Protein AF-A0A537TCB6-F1 (afdb_monomer_lite)

Radius of gyration: 14.52 Å; chains: 1; bounding box: 31×38×35 Å

Secondary structure (DSSP, 8-state):
---HHHHHHHHHHHHHHS-TT-TTHHHHHHHHHHHHHHTT-HHHHHHHHHHHHHHSTT-HHHHHHHHHHHHHTT-HHHHHHHHHHHHHH-HHHHHHHHTS----TT-TT--PPPHHHHHHHHHTT-

Structure (mmCIF, N/CA/C/O backbone):
data_AF-A0A537TCB6-F1
#
_entry.id   AF-A0A537TCB6-F1
#
loop_
_atom_site.group_PDB
_atom_site.id
_atom_site.type_symbol
_atom_site.label_atom_id
_atom_site.label_alt_id
_atom_site.label_comp_id
_atom_site.label_asym_id
_atom_site.label_entity_id
_atom_site.label_seq_id
_atom_site.pdbx_PDB_ins_code
_atom_site.Cartn_x
_atom_site.Cartn_y
_atom_site.Cartn_z
_atom_site.occupancy
_atom_site.B_iso_or_equiv
_atom_site.auth_seq_id
_atom_site.auth_comp_id
_atom_site.auth_asym_id
_atom_site.auth_atom_id
_atom_site.pdbx_PDB_model_num
ATOM 1 N N . MET A 1 1 ? 3.572 20.824 -5.439 1.00 43.34 1 MET A N 1
ATOM 2 C CA . MET A 1 1 ? 3.542 19.533 -6.151 1.00 43.34 1 MET A CA 1
ATOM 3 C C . MET A 1 1 ? 2.216 18.868 -5.814 1.00 43.34 1 MET A C 1
ATOM 5 O O . MET A 1 1 ? 1.938 18.730 -4.633 1.00 43.34 1 MET A O 1
ATOM 9 N N . GLY A 1 2 ? 1.376 18.603 -6.817 1.00 62.44 2 GLY A N 1
ATOM 10 C CA . GLY A 1 2 ? -0.017 18.142 -6.680 1.00 62.44 2 GLY A CA 1
ATOM 11 C C . GLY A 1 2 ? -0.556 17.613 -8.014 1.00 62.44 2 GLY A C 1
ATOM 12 O O . GLY A 1 2 ? -1.674 17.919 -8.399 1.00 62.44 2 GLY A O 1
ATOM 13 N N . GLN A 1 3 ? 0.296 16.912 -8.769 1.00 76.62 3 GLN A N 1
ATOM 14 C CA . GLN A 1 3 ? -0.017 16.363 -10.092 1.00 76.62 3 GLN A CA 1
ATOM 15 C C . GLN A 1 3 ? 0.065 14.830 -10.029 1.00 76.62 3 GLN A C 1
ATOM 17 O O . GLN A 1 3 ? 1.033 14.256 -10.531 1.00 76.62 3 GLN A O 1
ATOM 22 N N . PRO A 1 4 ? -0.894 14.160 -9.365 1.00 79.06 4 PRO A N 1
ATOM 23 C CA . PRO A 1 4 ? -0.849 12.710 -9.178 1.00 79.06 4 PRO A CA 1
ATOM 24 C C . PRO A 1 4 ? -0.845 11.950 -10.513 1.00 79.06 4 PRO A C 1
ATOM 26 O O . PRO A 1 4 ? -0.178 10.929 -10.616 1.00 79.06 4 PRO A O 1
ATOM 29 N N . GLN A 1 5 ? -1.466 12.504 -11.562 1.00 84.12 5 GLN A N 1
ATOM 30 C CA . GLN A 1 5 ? -1.436 11.942 -12.917 1.00 84.12 5 GLN A CA 1
ATOM 31 C C . GLN A 1 5 ? -0.008 11.863 -13.486 1.00 84.12 5 GLN A C 1
ATOM 33 O O . GLN A 1 5 ? 0.454 10.791 -13.864 1.00 84.12 5 GLN A O 1
ATOM 38 N N . ASN A 1 6 ? 0.726 12.981 -13.475 1.00 85.62 6 ASN A N 1
ATOM 39 C CA . ASN A 1 6 ? 2.105 13.028 -13.972 1.00 85.62 6 ASN A CA 1
ATOM 40 C C . ASN A 1 6 ? 3.038 12.160 -13.114 1.00 85.62 6 ASN A C 1
ATOM 42 O O . ASN A 1 6 ? 3.959 11.530 -13.631 1.00 85.62 6 ASN A O 1
ATOM 46 N N . GLY A 1 7 ? 2.791 12.110 -11.799 1.00 88.00 7 GLY A N 1
ATOM 47 C CA . GLY A 1 7 ? 3.508 11.215 -10.894 1.00 88.00 7 GLY A CA 1
ATOM 48 C C . GLY A 1 7 ? 3.290 9.746 -11.257 1.00 88.00 7 GLY A C 1
ATOM 49 O O . GLY A 1 7 ? 4.259 8.999 -11.387 1.00 88.00 7 GLY A O 1
ATOM 50 N N . LEU A 1 8 ? 2.037 9.347 -11.487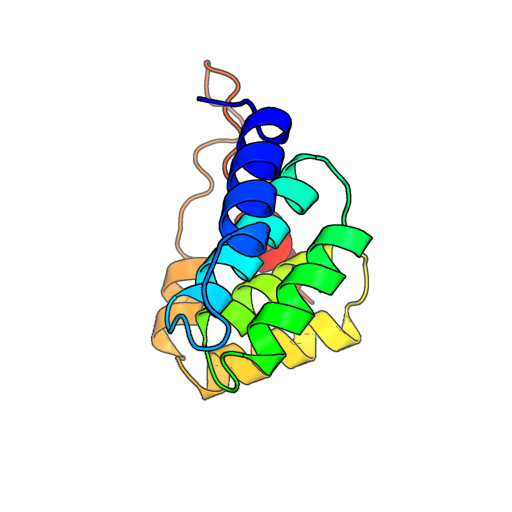 1.00 92.00 8 LEU A N 1
ATOM 51 C CA . LEU A 1 8 ? 1.687 7.989 -11.892 1.00 92.00 8 LEU A CA 1
ATOM 52 C C . LEU A 1 8 ? 2.376 7.601 -13.204 1.00 92.00 8 LEU A C 1
ATOM 54 O O . LEU A 1 8 ? 2.978 6.534 -13.275 1.00 92.00 8 LEU A O 1
ATOM 58 N N . GLU A 1 9 ? 2.369 8.467 -14.218 1.00 92.69 9 GLU A N 1
ATOM 59 C CA . GLU A 1 9 ? 3.044 8.199 -15.497 1.00 92.69 9 GLU A CA 1
ATOM 60 C C . GLU A 1 9 ? 4.541 7.908 -15.320 1.00 92.69 9 GLU A C 1
ATOM 62 O O . GLU A 1 9 ? 5.062 6.935 -15.874 1.00 92.69 9 GLU A O 1
ATOM 67 N N . GLN A 1 10 ? 5.231 8.701 -14.498 1.00 91.06 10 GLN A N 1
ATOM 68 C CA . GLN A 1 10 ? 6.652 8.499 -14.204 1.00 91.06 10 GLN A CA 1
ATOM 69 C C . GLN A 1 10 ? 6.905 7.205 -13.423 1.00 91.06 10 GLN A C 1
ATOM 71 O O . GLN A 1 10 ? 7.856 6.475 -13.723 1.00 91.06 10 GLN A O 1
ATOM 76 N N . ILE A 1 11 ? 6.047 6.888 -12.450 1.00 92.81 11 ILE A N 1
ATOM 77 C CA . ILE A 1 11 ? 6.128 5.642 -11.677 1.00 92.81 11 ILE A CA 1
ATOM 78 C C . ILE A 1 11 ? 5.940 4.435 -12.601 1.00 92.81 11 ILE A C 1
ATOM 80 O O . ILE A 1 11 ? 6.752 3.511 -12.579 1.00 92.81 11 ILE A O 1
ATOM 84 N N . LEU A 1 12 ? 4.922 4.453 -13.462 1.00 94.44 12 LEU A N 1
ATOM 85 C CA . LEU A 1 12 ? 4.652 3.366 -14.404 1.00 94.44 12 LEU A CA 1
ATOM 86 C C . LEU A 1 12 ? 5.785 3.192 -15.417 1.00 94.44 12 LEU A C 1
ATOM 88 O O . LEU A 1 12 ? 6.148 2.060 -15.745 1.00 94.44 12 LEU A O 1
ATOM 92 N N . GLN A 1 13 ? 6.380 4.289 -15.887 1.00 94.19 13 GLN A N 1
ATOM 93 C CA . GLN A 1 13 ? 7.551 4.216 -16.755 1.00 94.19 13 GLN A CA 1
ATOM 94 C C . GLN A 1 13 ? 8.753 3.610 -16.024 1.00 94.19 13 GLN A C 1
ATOM 96 O O . GLN A 1 13 ? 9.458 2.786 -16.603 1.00 94.19 13 GLN A O 1
ATOM 101 N N . THR A 1 14 ? 8.956 3.963 -14.753 1.00 92.12 14 THR A N 1
ATOM 102 C CA . THR A 1 14 ? 10.021 3.395 -13.914 1.00 92.12 14 THR A CA 1
ATOM 103 C C . THR A 1 14 ? 9.833 1.891 -13.740 1.00 92.12 14 THR A C 1
ATOM 105 O O . THR A 1 14 ? 10.759 1.128 -13.998 1.00 92.12 14 THR A O 1
ATOM 108 N N . ILE A 1 15 ? 8.616 1.448 -13.415 1.00 92.62 15 ILE A N 1
ATOM 109 C CA . ILE A 1 15 ? 8.267 0.022 -13.310 1.00 92.62 15 ILE A CA 1
ATOM 110 C C . ILE A 1 15 ? 8.537 -0.709 -14.632 1.00 92.62 15 ILE A C 1
ATOM 112 O O . ILE A 1 15 ? 9.052 -1.824 -14.624 1.00 92.62 15 ILE A O 1
ATOM 116 N N . ARG A 1 16 ? 8.221 -0.087 -15.776 1.00 92.25 16 ARG A N 1
ATOM 117 C CA . ARG A 1 16 ? 8.409 -0.689 -17.105 1.00 92.25 16 ARG A CA 1
ATOM 118 C C . ARG A 1 16 ? 9.878 -0.940 -17.448 1.00 92.25 16 ARG A C 1
ATOM 120 O O . ARG A 1 16 ? 10.169 -1.928 -18.115 1.00 92.25 16 ARG A O 1
ATOM 127 N N . VAL A 1 17 ? 10.776 -0.035 -17.059 1.00 92.94 17 VAL A N 1
ATOM 128 C CA . VAL A 1 17 ? 12.213 -0.135 -17.383 1.00 92.94 17 VAL A CA 1
ATOM 129 C C . VAL A 1 17 ? 13.037 -0.794 -16.278 1.00 92.94 17 VAL A C 1
ATOM 131 O O . VAL A 1 17 ? 14.219 -1.069 -16.480 1.00 92.94 17 VAL A O 1
ATOM 134 N N . ALA A 1 18 ? 12.437 -1.037 -15.113 1.00 87.00 18 ALA A N 1
ATOM 135 C CA . ALA A 1 18 ? 13.111 -1.670 -13.995 1.00 87.00 18 ALA A CA 1
ATOM 136 C C . ALA A 1 18 ? 13.478 -3.128 -14.311 1.00 87.00 18 ALA A C 1
ATOM 138 O O . ALA A 1 18 ? 12.801 -3.848 -15.048 1.00 87.00 18 ALA A O 1
ATOM 139 N N . THR A 1 19 ? 14.599 -3.567 -13.741 1.00 83.06 19 THR A N 1
ATOM 140 C CA . THR A 1 19 ? 15.114 -4.924 -13.963 1.00 83.06 19 THR A CA 1
ATOM 141 C C . THR A 1 19 ? 14.271 -5.932 -13.176 1.00 83.06 19 THR A C 1
ATOM 143 O O . THR A 1 19 ? 13.783 -5.619 -12.093 1.00 83.06 19 THR A O 1
ATOM 146 N N . ALA A 1 20 ? 14.142 -7.168 -13.673 1.00 71.81 20 ALA A N 1
ATOM 147 C CA . ALA A 1 20 ? 13.286 -8.211 -13.086 1.00 71.81 20 ALA A CA 1
ATOM 148 C C . ALA A 1 20 ? 13.542 -8.517 -11.590 1.00 71.81 20 ALA A C 1
ATOM 150 O O . ALA A 1 20 ? 12.651 -9.027 -10.920 1.00 71.81 20 ALA A O 1
ATOM 151 N N . ASN A 1 21 ? 14.725 -8.176 -11.065 1.00 79.12 21 ASN A N 1
ATOM 152 C CA . ASN A 1 21 ? 15.122 -8.397 -9.670 1.00 79.12 21 ASN A CA 1
ATOM 153 C C . ASN A 1 21 ? 15.401 -7.094 -8.904 1.00 79.12 21 ASN A C 1
ATOM 155 O O . ASN A 1 21 ? 16.144 -7.115 -7.925 1.00 79.12 21 ASN A O 1
ATOM 159 N N . ASP A 1 22 ? 14.871 -5.955 -9.355 1.00 84.25 22 ASP A N 1
ATOM 160 C CA . ASP A 1 22 ? 15.056 -4.689 -8.645 1.00 84.25 22 ASP A CA 1
ATOM 161 C C . ASP A 1 22 ? 14.478 -4.792 -7.215 1.00 84.25 22 ASP A C 1
ATOM 163 O O . ASP A 1 22 ? 13.261 -4.941 -7.055 1.00 84.25 22 ASP A O 1
ATOM 167 N N . PRO A 1 23 ? 15.310 -4.697 -6.156 1.00 83.81 23 PRO A N 1
ATOM 168 C CA . PRO A 1 23 ? 14.850 -4.856 -4.777 1.00 83.81 23 PRO A CA 1
ATOM 169 C C . PRO A 1 23 ? 13.926 -3.717 -4.322 1.00 83.81 23 PRO A C 1
ATOM 171 O O . PRO A 1 23 ? 13.269 -3.832 -3.287 1.00 83.81 23 PRO A O 1
ATOM 174 N N . THR A 1 24 ? 13.853 -2.619 -5.078 1.00 89.00 24 THR A N 1
ATOM 175 C CA . THR A 1 24 ? 12.995 -1.464 -4.792 1.00 89.00 24 THR A CA 1
ATOM 176 C C . THR A 1 24 ? 11.609 -1.567 -5.427 1.00 89.00 24 THR A C 1
ATOM 178 O O . THR A 1 24 ? 10.736 -0.762 -5.101 1.00 89.00 24 THR A O 1
ATOM 181 N N . MET A 1 25 ? 11.361 -2.577 -6.272 1.00 93.31 25 MET A N 1
ATOM 182 C CA . MET A 1 25 ? 10.117 -2.718 -7.039 1.00 93.31 25 MET A CA 1
ATOM 183 C C . MET A 1 25 ? 8.858 -2.686 -6.158 1.00 93.31 25 MET A C 1
ATOM 185 O O . MET A 1 25 ? 7.859 -2.061 -6.510 1.00 93.31 25 MET A O 1
ATOM 189 N N . GLY A 1 26 ? 8.920 -3.286 -4.967 1.00 92.56 26 GLY A N 1
ATOM 190 C CA . GLY A 1 26 ? 7.818 -3.246 -4.007 1.00 92.56 26 GLY A CA 1
ATOM 191 C C . GLY A 1 26 ? 7.411 -1.827 -3.584 1.00 92.56 26 GLY A C 1
ATOM 192 O O . GLY A 1 26 ? 6.225 -1.575 -3.379 1.00 92.56 26 GLY A O 1
ATOM 193 N N . TYR A 1 27 ? 8.357 -0.890 -3.486 1.00 93.44 27 TYR A N 1
ATOM 194 C CA . TYR A 1 27 ? 8.060 0.510 -3.169 1.00 93.44 27 TYR A CA 1
ATOM 195 C C . TYR A 1 27 ? 7.456 1.248 -4.362 1.00 93.44 27 TYR A C 1
ATOM 197 O O . TYR A 1 27 ? 6.513 2.011 -4.177 1.00 93.44 27 TYR A O 1
ATOM 205 N N . TRP A 1 28 ? 7.915 0.969 -5.585 1.00 94.81 28 TRP A N 1
ATOM 206 C CA . TRP A 1 28 ? 7.304 1.528 -6.795 1.00 94.81 28 TRP A CA 1
ATOM 207 C C . TRP A 1 28 ? 5.840 1.116 -6.946 1.00 94.81 28 TRP A C 1
ATOM 209 O O . TRP A 1 28 ? 5.001 1.950 -7.284 1.00 94.81 28 TRP A O 1
ATOM 219 N N . TYR A 1 29 ? 5.503 -0.128 -6.599 1.00 96.56 29 TYR A N 1
ATOM 220 C CA . TYR A 1 29 ? 4.109 -0.565 -6.525 1.00 96.56 29 TYR A CA 1
ATOM 221 C C . TYR A 1 29 ? 3.303 0.204 -5.468 1.00 96.56 29 TYR A C 1
ATOM 223 O O . TYR A 1 29 ? 2.159 0.563 -5.727 1.00 96.56 29 TYR A O 1
ATOM 231 N N . LEU A 1 30 ? 3.876 0.515 -4.301 1.00 95.12 30 LEU A N 1
ATOM 232 C CA . LEU A 1 30 ? 3.184 1.331 -3.294 1.00 95.12 30 LEU A CA 1
ATOM 233 C C . LEU A 1 30 ? 2.988 2.784 -3.736 1.00 95.12 30 LEU A C 1
ATOM 235 O O . LEU A 1 30 ? 1.934 3.352 -3.460 1.00 95.12 30 LEU A O 1
ATOM 239 N N . PHE A 1 31 ? 3.953 3.371 -4.446 1.00 93.62 31 PHE A N 1
ATOM 240 C CA . PHE A 1 31 ? 3.800 4.714 -5.006 1.00 93.62 31 PHE A CA 1
ATOM 241 C C . PHE A 1 31 ? 2.741 4.753 -6.109 1.00 93.62 31 PHE A C 1
ATOM 243 O O . PHE A 1 31 ? 1.953 5.694 -6.155 1.00 93.62 31 PHE A O 1
ATOM 250 N N . ALA A 1 32 ? 2.669 3.720 -6.955 1.00 95.62 32 ALA A N 1
ATOM 251 C CA . ALA A 1 32 ? 1.586 3.586 -7.926 1.00 95.62 32 ALA A CA 1
ATOM 252 C C . ALA A 1 32 ? 0.230 3.477 -7.213 1.00 95.62 32 ALA A C 1
ATOM 254 O O . ALA A 1 32 ? -0.703 4.189 -7.566 1.00 95.62 32 ALA A O 1
ATOM 255 N N . ALA A 1 33 ? 0.142 2.656 -6.160 1.00 96.06 33 ALA A N 1
ATOM 256 C CA . ALA A 1 33 ? -1.076 2.518 -5.367 1.00 96.06 33 ALA A CA 1
ATOM 257 C C . ALA A 1 33 ? -1.529 3.848 -4.743 1.00 96.06 33 ALA A C 1
ATOM 259 O O . ALA A 1 33 ? -2.712 4.175 -4.778 1.00 96.06 33 ALA A O 1
ATOM 260 N N . GLU A 1 34 ? -0.596 4.622 -4.188 1.00 92.19 34 GLU A N 1
ATOM 261 C CA . GLU A 1 34 ? -0.881 5.939 -3.617 1.00 92.19 34 GLU A CA 1
ATOM 262 C C . GLU A 1 34 ? -1.351 6.928 -4.690 1.00 92.19 34 GLU A C 1
ATOM 264 O O . GLU A 1 34 ? -2.391 7.554 -4.515 1.00 92.19 34 GLU A O 1
ATOM 269 N N . ALA A 1 35 ? -0.655 7.019 -5.827 1.00 92.69 35 ALA A N 1
ATOM 270 C CA . ALA A 1 35 ? -1.034 7.924 -6.911 1.00 92.69 35 ALA A CA 1
ATOM 271 C C . ALA A 1 35 ? -2.419 7.595 -7.498 1.00 92.69 35 ALA A C 1
ATOM 273 O O . ALA A 1 35 ? -3.219 8.501 -7.725 1.00 92.69 35 ALA A O 1
ATOM 274 N N . GLU A 1 36 ? -2.735 6.312 -7.689 1.00 94.75 36 GLU A N 1
ATOM 275 C CA . GLU A 1 36 ? -4.061 5.858 -8.131 1.00 94.75 36 GLU A CA 1
ATOM 276 C C . GLU A 1 36 ? -5.143 6.183 -7.092 1.00 94.75 36 GLU A C 1
ATOM 278 O O . GLU A 1 36 ? -6.243 6.608 -7.445 1.00 94.75 36 GLU A O 1
ATOM 283 N N . LEU A 1 37 ? -4.836 6.053 -5.796 1.00 91.38 37 LEU A N 1
ATOM 284 C CA . LEU A 1 37 ? -5.765 6.424 -4.730 1.00 91.38 37 LEU A CA 1
ATOM 285 C C . LEU A 1 37 ? -6.031 7.937 -4.716 1.00 91.38 37 LEU A C 1
ATOM 287 O O . LEU A 1 37 ? -7.186 8.345 -4.593 1.00 91.38 37 LEU A O 1
ATOM 291 N N . GLU A 1 38 ? -5.001 8.770 -4.893 1.00 88.69 38 GLU A N 1
ATOM 292 C CA . GLU A 1 38 ? -5.147 10.229 -5.025 1.00 88.69 38 GLU A CA 1
ATOM 293 C C . GLU A 1 38 ? -6.031 10.619 -6.217 1.00 88.69 38 GLU A C 1
ATOM 295 O O . GLU A 1 38 ? -6.821 11.558 -6.120 1.00 88.69 38 GLU A O 1
ATOM 300 N N . LEU A 1 39 ? -5.960 9.863 -7.315 1.00 90.44 39 LEU A N 1
ATOM 301 C CA . LEU A 1 39 ? -6.790 10.058 -8.509 1.00 90.44 39 LEU A CA 1
ATOM 302 C C . LEU A 1 39 ? -8.231 9.541 -8.359 1.00 90.44 39 LEU A C 1
ATOM 304 O O . LEU A 1 39 ? -9.059 9.800 -9.227 1.00 90.44 39 LEU A O 1
ATOM 308 N N . GLY A 1 40 ? -8.559 8.837 -7.269 1.00 91.25 40 GLY A N 1
ATOM 309 C CA . GLY A 1 40 ? -9.873 8.203 -7.096 1.00 91.25 40 GLY A CA 1
ATOM 310 C C . GLY A 1 40 ? -10.048 6.934 -7.923 1.00 91.25 40 GLY A C 1
ATOM 311 O O . GLY A 1 40 ? -11.157 6.594 -8.320 1.00 91.25 40 GLY A O 1
ATOM 312 N N . HIS A 1 41 ? -8.951 6.236 -8.206 1.00 96.12 41 HIS A N 1
ATOM 313 C CA . HIS A 1 41 ? -8.948 4.931 -8.851 1.00 96.12 41 HIS A CA 1
ATOM 314 C C . HIS A 1 41 ? -8.731 3.833 -7.799 1.00 96.12 41 HIS A C 1
ATOM 316 O O . HIS A 1 41 ? -7.738 3.103 -7.822 1.00 96.12 41 HIS A O 1
ATOM 322 N N . GLU A 1 42 ? -9.656 3.685 -6.847 1.00 93.69 42 GLU A N 1
ATOM 323 C CA . GLU A 1 42 ? -9.452 2.836 -5.661 1.00 93.69 42 GLU A CA 1
ATOM 324 C C . GLU A 1 42 ? -9.185 1.359 -6.005 1.00 93.69 42 GLU A C 1
ATOM 326 O O . GLU A 1 42 ? -8.420 0.684 -5.316 1.00 93.69 42 GLU A O 1
ATOM 331 N N . ARG A 1 43 ? -9.783 0.843 -7.088 1.00 96.94 43 ARG A N 1
ATOM 332 C CA . ARG A 1 43 ? -9.526 -0.533 -7.551 1.00 96.94 43 ARG A CA 1
ATOM 333 C C . ARG A 1 43 ? -8.115 -0.705 -8.112 1.00 96.94 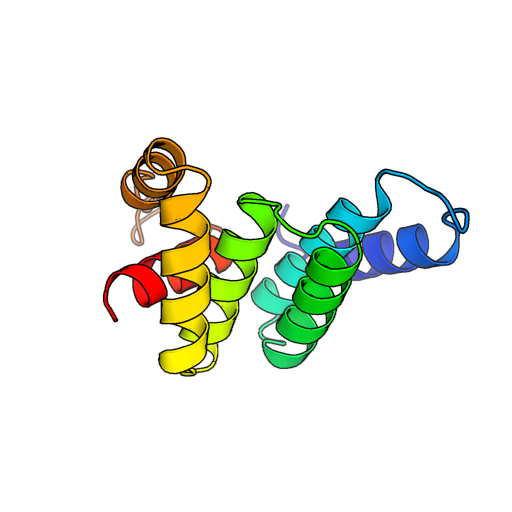43 ARG A C 1
ATOM 335 O O . ARG A 1 43 ? -7.454 -1.679 -7.773 1.00 96.94 43 ARG A O 1
ATOM 342 N N . ALA A 1 44 ? -7.638 0.252 -8.909 1.00 97.75 44 ALA A N 1
ATOM 343 C CA . ALA A 1 44 ? -6.269 0.226 -9.422 1.00 97.75 44 ALA A CA 1
ATOM 344 C C . ALA A 1 44 ? -5.259 0.364 -8.275 1.00 97.75 44 ALA A C 1
ATOM 346 O O . ALA A 1 44 ? -4.263 -0.360 -8.227 1.00 97.75 44 ALA A O 1
ATOM 347 N N . ALA A 1 45 ? -5.561 1.221 -7.294 1.00 97.88 45 ALA A N 1
ATOM 348 C CA . ALA A 1 45 ? -4.770 1.340 -6.077 1.00 97.88 45 ALA A CA 1
ATOM 349 C C . ALA A 1 45 ? -4.649 -0.004 -5.341 1.00 97.88 45 ALA A C 1
ATOM 351 O O . ALA A 1 45 ? -3.551 -0.396 -4.934 1.00 97.88 45 ALA A O 1
ATOM 352 N N . LEU A 1 46 ? -5.761 -0.737 -5.209 1.00 98.25 46 LEU A N 1
ATOM 353 C CA . LEU A 1 46 ? -5.766 -2.058 -4.584 1.00 98.25 46 LEU A CA 1
ATOM 354 C C . LEU A 1 46 ? -4.895 -3.056 -5.354 1.00 98.25 46 LEU A C 1
ATOM 356 O O . LEU A 1 46 ? -4.074 -3.738 -4.740 1.00 98.25 46 LEU A O 1
ATOM 360 N N . ASP A 1 47 ? -5.023 -3.115 -6.678 1.00 98.38 47 ASP A N 1
ATOM 361 C CA . ASP A 1 47 ? -4.232 -4.023 -7.514 1.00 98.38 47 ASP A CA 1
ATOM 362 C C . ASP A 1 47 ? -2.725 -3.780 -7.348 1.00 98.38 47 ASP A C 1
ATOM 364 O O . ASP A 1 47 ? -1.941 -4.726 -7.205 1.00 98.38 47 ASP A O 1
ATOM 368 N N . TRP A 1 48 ? -2.302 -2.515 -7.302 1.00 98.25 48 TRP A N 1
ATOM 369 C CA . TRP A 1 48 ? -0.906 -2.158 -7.053 1.00 98.25 48 TRP A CA 1
ATOM 370 C C . TRP A 1 48 ? -0.447 -2.512 -5.637 1.00 98.25 48 TRP A C 1
ATOM 372 O O . TRP A 1 48 ? 0.630 -3.091 -5.467 1.00 98.25 48 TRP A O 1
ATOM 382 N N . ALA A 1 49 ? -1.266 -2.251 -4.618 1.00 97.69 49 ALA A N 1
ATOM 383 C CA . ALA A 1 49 ? -0.945 -2.621 -3.241 1.00 97.69 49 ALA A CA 1
ATOM 384 C C . ALA A 1 49 ? -0.838 -4.149 -3.059 1.00 97.69 49 ALA A C 1
ATOM 386 O O . ALA A 1 49 ? 0.016 -4.630 -2.309 1.00 97.69 49 ALA A O 1
ATOM 387 N N . LEU A 1 50 ? -1.640 -4.934 -3.783 1.00 98.00 50 LEU A N 1
ATOM 388 C CA . LEU A 1 50 ? -1.546 -6.396 -3.793 1.00 98.00 50 LEU A CA 1
ATOM 389 C C . LEU A 1 50 ? -0.257 -6.889 -4.464 1.00 98.00 50 LEU A C 1
ATOM 391 O O . LEU A 1 50 ? 0.382 -7.806 -3.943 1.00 98.00 50 LEU A O 1
ATOM 395 N N . ARG A 1 51 ? 0.186 -6.253 -5.556 1.00 97.06 51 ARG A N 1
ATOM 396 C CA . ARG A 1 51 ? 1.506 -6.528 -6.162 1.00 97.06 51 ARG A CA 1
ATOM 397 C C . ARG A 1 51 ? 2.642 -6.205 -5.193 1.00 97.06 51 ARG A C 1
ATOM 399 O O . ARG A 1 51 ? 3.567 -7.005 -5.052 1.00 97.06 51 ARG A O 1
ATOM 406 N N . ALA A 1 52 ? 2.547 -5.090 -4.466 1.00 96.75 52 ALA A N 1
ATOM 407 C CA . ALA A 1 52 ? 3.496 -4.754 -3.406 1.00 96.75 52 ALA A CA 1
ATOM 408 C C . ALA A 1 52 ? 3.520 -5.813 -2.295 1.00 96.75 52 ALA A C 1
ATOM 410 O O . ALA A 1 52 ? 4.594 -6.178 -1.824 1.00 96.75 52 ALA A O 1
ATOM 411 N N . ASN A 1 53 ? 2.360 -6.349 -1.906 1.00 96.50 53 ASN A N 1
ATOM 412 C CA . ASN A 1 53 ? 2.260 -7.406 -0.898 1.00 96.50 53 ASN A CA 1
ATOM 413 C C . ASN A 1 53 ? 2.860 -8.734 -1.357 1.00 96.50 53 ASN A C 1
ATOM 415 O O . ASN A 1 53 ? 3.487 -9.423 -0.558 1.00 96.50 53 ASN A O 1
ATOM 419 N N . ALA A 1 54 ? 2.692 -9.082 -2.633 1.00 95.56 54 ALA A N 1
ATOM 420 C CA . ALA A 1 54 ? 3.337 -10.254 -3.211 1.00 95.56 54 ALA A CA 1
ATOM 421 C C . ALA A 1 54 ? 4.869 -10.108 -3.238 1.00 95.56 54 ALA A C 1
ATOM 423 O O . ALA A 1 54 ? 5.576 -11.084 -3.007 1.00 95.56 54 ALA A O 1
ATOM 424 N N . PHE A 1 55 ? 5.378 -8.894 -3.481 1.00 94.50 55 PHE A N 1
ATOM 425 C CA . PHE A 1 55 ? 6.817 -8.619 -3.530 1.00 94.50 55 PHE A CA 1
ATOM 426 C C . PHE A 1 55 ? 7.457 -8.482 -2.139 1.00 94.50 55 PHE A C 1
ATOM 428 O O . PHE A 1 55 ? 8.573 -8.941 -1.916 1.00 94.50 55 PHE A O 1
ATOM 435 N N . MET A 1 56 ? 6.755 -7.855 -1.193 1.00 93.06 56 MET A N 1
ATOM 436 C CA . MET A 1 56 ? 7.218 -7.607 0.177 1.00 93.06 56 MET A CA 1
ATOM 437 C C . MET A 1 56 ? 6.264 -8.243 1.199 1.00 93.06 56 MET A C 1
ATOM 439 O O . MET A 1 56 ? 5.624 -7.522 1.982 1.00 93.06 56 MET A O 1
ATOM 443 N N . PRO A 1 57 ? 6.144 -9.585 1.215 1.00 91.12 57 PRO A N 1
ATOM 444 C CA . PRO A 1 57 ? 5.283 -10.261 2.170 1.00 91.12 57 PRO A CA 1
ATOM 445 C C . PRO A 1 57 ? 5.767 -9.958 3.589 1.00 91.12 57 PRO A C 1
ATOM 447 O O . PRO A 1 57 ? 6.956 -10.033 3.894 1.00 91.12 57 PRO A O 1
ATOM 450 N N . GLY A 1 58 ? 4.847 -9.576 4.473 1.00 88.06 58 GLY A N 1
ATOM 451 C CA . GLY A 1 58 ? 5.215 -9.204 5.839 1.00 88.06 58 GLY A CA 1
ATOM 452 C C . GLY A 1 58 ? 5.834 -7.806 5.969 1.00 88.06 58 GLY A C 1
ATOM 453 O O . GLY A 1 58 ? 6.492 -7.520 6.967 1.00 88.06 58 GLY A O 1
ATOM 454 N N . SER A 1 59 ? 5.582 -6.894 5.028 1.00 91.56 59 SER A N 1
ATOM 455 C CA . SER A 1 59 ? 5.866 -5.469 5.227 1.00 91.56 59 SER A CA 1
ATOM 456 C C . SER A 1 59 ? 4.739 -4.768 6.006 1.00 91.56 59 SER A C 1
ATOM 458 O O . SER A 1 59 ? 3.603 -4.729 5.526 1.00 91.56 59 SER A O 1
ATOM 460 N N . PRO A 1 60 ? 5.019 -4.139 7.170 1.00 90.81 60 PRO A N 1
ATOM 461 C CA . PRO A 1 60 ? 4.031 -3.316 7.872 1.00 90.81 60 PRO A CA 1
ATOM 462 C C . PRO A 1 60 ? 3.523 -2.149 7.016 1.00 90.81 60 PRO A C 1
ATOM 464 O O . PRO A 1 60 ? 2.365 -1.761 7.119 1.00 90.81 60 PRO A O 1
ATOM 467 N N . LEU A 1 61 ? 4.379 -1.597 6.150 1.00 89.94 61 LEU A N 1
ATOM 468 C CA . LEU A 1 61 ? 4.003 -0.489 5.272 1.00 89.94 61 LEU A CA 1
ATOM 469 C C . LEU A 1 61 ? 2.911 -0.921 4.288 1.00 89.94 61 LEU A C 1
ATOM 471 O O . LEU A 1 61 ? 1.896 -0.246 4.154 1.00 89.94 61 LEU A O 1
ATOM 475 N N . VAL A 1 62 ? 3.077 -2.093 3.672 1.00 94.75 62 VAL A N 1
ATOM 476 C CA . VAL A 1 62 ? 2.080 -2.646 2.749 1.00 94.75 62 VAL A CA 1
ATOM 477 C C . VAL A 1 62 ? 0.753 -2.910 3.460 1.00 94.75 62 VAL A C 1
ATOM 479 O O . VAL A 1 62 ? -0.304 -2.599 2.918 1.00 94.75 62 VAL A O 1
ATOM 482 N N . GLN A 1 63 ? 0.788 -3.430 4.691 1.00 94.88 63 GLN A N 1
ATOM 483 C CA . GLN A 1 63 ? -0.437 -3.667 5.461 1.00 94.88 63 GLN A CA 1
ATOM 484 C C . GLN A 1 63 ? -1.174 -2.367 5.805 1.00 94.88 63 GLN A C 1
ATOM 486 O O . GLN A 1 63 ? -2.402 -2.345 5.774 1.00 94.88 63 GLN A O 1
ATOM 491 N N . ALA A 1 64 ? -0.456 -1.271 6.064 1.00 91.75 64 ALA A N 1
ATOM 492 C CA . ALA A 1 64 ? -1.074 0.042 6.246 1.00 91.75 64 ALA A CA 1
ATOM 493 C C . ALA A 1 64 ? -1.759 0.543 4.958 1.00 91.75 64 ALA A C 1
ATOM 495 O O . ALA A 1 64 ? -2.872 1.066 5.025 1.00 91.75 64 ALA A O 1
ATOM 496 N N . TRP A 1 65 ? -1.141 0.332 3.788 1.00 94.00 65 TRP A N 1
ATOM 497 C CA . TRP A 1 65 ? -1.728 0.722 2.500 1.00 94.00 65 TRP A CA 1
ATOM 498 C C . TRP A 1 65 ? -2.974 -0.102 2.173 1.00 94.00 65 TRP A C 1
ATOM 500 O O . TRP A 1 65 ? -4.014 0.462 1.842 1.00 94.00 65 TRP A O 1
ATOM 510 N N . LEU A 1 66 ? -2.900 -1.426 2.333 1.00 96.75 66 LEU A N 1
ATOM 511 C CA . LEU A 1 66 ? -4.042 -2.317 2.123 1.00 96.75 66 LEU A CA 1
ATOM 512 C C . LEU A 1 66 ? -5.200 -1.977 3.063 1.00 96.75 66 LEU A C 1
ATOM 514 O O . LEU A 1 66 ? -6.328 -1.844 2.599 1.00 96.75 66 LEU A O 1
ATOM 518 N N . ALA A 1 67 ? -4.931 -1.773 4.358 1.00 93.94 67 ALA A N 1
ATOM 519 C CA . ALA A 1 67 ? -5.956 -1.365 5.318 1.00 93.94 67 ALA A CA 1
ATOM 520 C C . ALA A 1 67 ? -6.681 -0.092 4.857 1.00 93.94 67 ALA A C 1
ATOM 522 O O . ALA A 1 67 ? -7.910 -0.044 4.854 1.00 93.94 67 ALA A O 1
ATOM 523 N N . SER A 1 68 ? -5.914 0.906 4.415 1.00 92.06 68 SER A N 1
ATOM 524 C CA . SER A 1 68 ? -6.449 2.176 3.938 1.00 92.06 68 SER A CA 1
ATOM 525 C C . SER A 1 68 ? -7.321 2.046 2.689 1.00 92.06 68 SER A C 1
ATOM 527 O O . SER A 1 68 ? -8.450 2.546 2.648 1.00 92.06 68 SER A O 1
ATOM 529 N N . ILE A 1 69 ? -6.821 1.335 1.680 1.00 96.00 69 ILE A N 1
ATOM 530 C CA . ILE A 1 69 ? -7.514 1.162 0.402 1.00 96.00 69 ILE A CA 1
ATOM 531 C C . ILE A 1 69 ? -8.784 0.324 0.589 1.00 96.00 69 ILE A C 1
ATOM 533 O O . ILE A 1 69 ? -9.845 0.718 0.106 1.00 96.00 69 ILE A O 1
ATOM 537 N N . TYR A 1 70 ? -8.725 -0.772 1.356 1.00 97.25 70 TYR A N 1
ATOM 538 C CA . TYR A 1 70 ? -9.910 -1.578 1.668 1.00 97.25 70 TYR A CA 1
ATOM 539 C C . TYR A 1 70 ? -10.975 -0.774 2.417 1.00 97.25 70 TYR A C 1
ATOM 541 O O . TYR A 1 70 ? -12.154 -0.868 2.082 1.00 97.25 70 TYR A O 1
ATOM 549 N N . ALA A 1 71 ? -10.582 0.058 3.386 1.00 93.00 71 ALA A N 1
ATOM 550 C CA . ALA A 1 71 ? -11.530 0.910 4.096 1.00 93.00 71 ALA A CA 1
ATOM 551 C C . ALA A 1 71 ? -12.165 1.967 3.180 1.00 93.00 71 ALA A C 1
ATOM 553 O O . ALA A 1 71 ? -13.367 2.208 3.283 1.00 93.00 71 ALA A O 1
ATOM 554 N N . THR A 1 72 ? -11.392 2.540 2.252 1.00 91.44 72 THR A N 1
ATOM 555 C CA . THR A 1 72 ? -11.896 3.495 1.248 1.00 91.44 72 THR A CA 1
ATOM 556 C C . THR A 1 72 ? -12.893 2.831 0.292 1.00 91.44 72 THR A C 1
ATOM 558 O O . THR A 1 72 ? -13.910 3.425 -0.052 1.00 91.44 72 THR A O 1
ATOM 561 N N . LEU A 1 73 ? -12.658 1.566 -0.071 1.00 94.12 73 LEU A N 1
ATOM 562 C CA . LEU A 1 73 ? -13.573 0.736 -0.865 1.00 94.12 73 LEU A CA 1
ATOM 563 C C . LEU A 1 73 ? -14.806 0.241 -0.084 1.00 94.12 73 LEU A C 1
ATOM 565 O O . LEU A 1 73 ? -15.698 -0.365 -0.675 1.00 94.12 73 LEU A O 1
ATOM 569 N N . GLY A 1 74 ? -14.863 0.454 1.235 1.00 93.81 74 GLY A N 1
ATOM 570 C CA . GLY A 1 74 ? -15.926 -0.061 2.102 1.00 93.81 74 GLY A CA 1
ATOM 571 C C . GLY A 1 74 ? -15.791 -1.544 2.475 1.00 93.81 74 GLY A C 1
ATOM 572 O O . GLY A 1 74 ? -16.669 -2.082 3.153 1.00 93.81 74 GLY A O 1
ATOM 573 N N . ASP A 1 75 ? -14.693 -2.206 2.103 1.00 96.44 75 ASP A N 1
ATOM 574 C CA . ASP A 1 75 ? -14.392 -3.593 2.473 1.00 96.44 75 ASP A CA 1
ATOM 575 C C . ASP A 1 75 ? -13.829 -3.659 3.900 1.00 96.44 75 ASP A C 1
ATOM 577 O O . ASP A 1 75 ? -12.627 -3.804 4.148 1.00 96.44 75 ASP A O 1
ATOM 581 N N . ARG A 1 76 ? -14.732 -3.534 4.875 1.00 93.00 76 ARG A N 1
ATOM 582 C CA . ARG A 1 76 ? -14.378 -3.529 6.303 1.00 93.00 76 ARG A CA 1
AT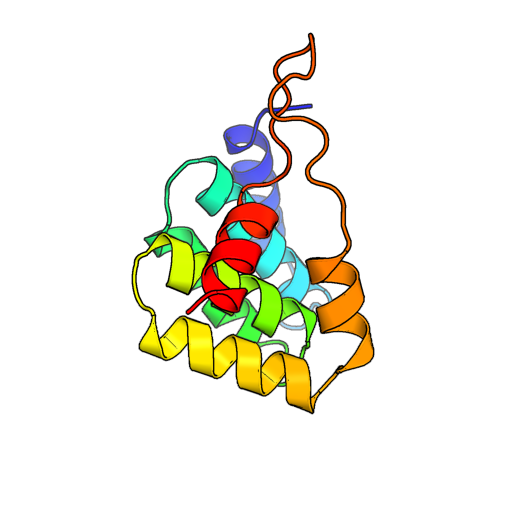OM 583 C C . ARG A 1 76 ? -13.705 -4.825 6.745 1.00 93.00 76 ARG A C 1
ATOM 585 O O . ARG A 1 76 ? -12.846 -4.803 7.620 1.00 93.00 76 ARG A O 1
ATOM 592 N N . THR A 1 77 ? -14.076 -5.955 6.145 1.00 96.12 77 THR A N 1
ATOM 593 C CA . THR A 1 77 ? -13.529 -7.261 6.518 1.00 96.12 77 THR A CA 1
ATOM 594 C C . THR A 1 77 ? -12.046 -7.349 6.182 1.00 96.12 77 THR A C 1
ATOM 596 O O . THR A 1 77 ? -11.253 -7.760 7.032 1.00 96.12 77 THR A O 1
ATOM 599 N N . ASN A 1 78 ? -11.646 -6.967 4.969 1.00 96.25 78 ASN A N 1
ATOM 600 C CA . ASN A 1 78 ? -10.235 -7.004 4.594 1.00 96.25 78 ASN A CA 1
ATOM 601 C C . ASN A 1 78 ? -9.445 -5.832 5.188 1.00 96.25 78 ASN A C 1
ATOM 603 O O . ASN A 1 78 ? -8.291 -6.033 5.575 1.00 96.25 78 ASN A O 1
ATOM 607 N N . ALA A 1 79 ? -10.076 -4.672 5.396 1.00 95.19 79 ALA A N 1
ATOM 608 C CA . ALA A 1 79 ? -9.471 -3.576 6.152 1.00 95.19 79 ALA A CA 1
ATOM 609 C C . ALA A 1 79 ? -9.059 -4.027 7.567 1.00 95.19 79 ALA A C 1
ATOM 611 O O . ALA A 1 79 ? -7.893 -3.888 7.945 1.00 95.19 79 ALA A O 1
ATOM 612 N N . ALA A 1 80 ? -9.973 -4.663 8.309 1.00 92.75 80 ALA A N 1
ATOM 613 C CA . ALA A 1 80 ? -9.709 -5.168 9.657 1.00 92.75 80 ALA A CA 1
ATOM 614 C C . ALA A 1 80 ? -8.603 -6.238 9.682 1.00 92.75 80 ALA A C 1
ATOM 616 O O . ALA A 1 80 ? -7.741 -6.223 10.564 1.00 92.75 80 ALA A O 1
ATOM 617 N N . LYS A 1 81 ? -8.565 -7.143 8.691 1.00 95.38 81 LYS A N 1
ATOM 618 C CA . LYS A 1 81 ? -7.482 -8.138 8.567 1.00 95.38 81 LYS A CA 1
ATOM 619 C C . LYS A 1 81 ? -6.116 -7.474 8.401 1.00 95.38 81 LYS A C 1
ATOM 621 O O . LYS A 1 81 ? -5.165 -7.869 9.077 1.00 95.38 81 LYS A O 1
ATOM 626 N N . SER A 1 82 ? -6.014 -6.463 7.541 1.00 93.50 82 SER A N 1
ATOM 627 C CA . SER A 1 82 ? -4.762 -5.732 7.327 1.00 93.50 82 SER A CA 1
ATOM 628 C C . SER A 1 82 ? -4.342 -4.926 8.559 1.00 93.50 82 SER A C 1
ATOM 630 O O . SER A 1 82 ? -3.163 -4.933 8.914 1.00 93.50 82 SER A O 1
ATOM 632 N N . VAL A 1 83 ? -5.287 -4.317 9.285 1.00 90.81 83 VAL A N 1
ATOM 633 C CA . VAL A 1 83 ? -5.012 -3.654 10.576 1.00 90.81 83 VAL A CA 1
ATOM 634 C C . VAL A 1 83 ? -4.504 -4.647 11.623 1.00 90.81 83 VAL A C 1
ATOM 636 O O . VAL A 1 83 ? -3.537 -4.357 12.335 1.00 90.81 83 VAL A O 1
ATOM 639 N N . ALA A 1 84 ? -5.112 -5.831 11.715 1.00 91.69 84 ALA A N 1
ATOM 640 C CA . ALA A 1 84 ? -4.679 -6.874 12.641 1.00 91.69 84 ALA A CA 1
ATOM 641 C C . ALA A 1 84 ? -3.261 -7.367 12.310 1.00 91.69 84 ALA A C 1
ATOM 643 O O . ALA A 1 84 ? -2.423 -7.490 13.209 1.00 91.69 84 ALA A O 1
ATOM 644 N N . ALA A 1 85 ? -2.962 -7.585 11.025 1.00 92.00 85 ALA A N 1
ATOM 645 C CA . ALA A 1 85 ? -1.623 -7.941 10.563 1.00 92.00 85 ALA A CA 1
ATOM 646 C C . ALA A 1 85 ? -0.603 -6.846 10.916 1.00 92.00 85 ALA A C 1
ATOM 648 O O . ALA A 1 85 ? 0.399 -7.131 11.574 1.00 92.00 85 ALA A O 1
ATOM 649 N N . LEU A 1 86 ? -0.899 -5.586 10.580 1.00 89.31 86 LEU A N 1
ATOM 650 C CA . LEU A 1 86 ? -0.064 -4.433 10.923 1.00 89.31 86 LEU A CA 1
ATOM 651 C C . LEU A 1 86 ? 0.224 -4.364 12.429 1.00 89.31 86 LEU A C 1
ATOM 653 O O . LEU A 1 86 ? 1.378 -4.228 12.835 1.00 89.31 86 LEU A O 1
ATOM 657 N N . THR A 1 87 ? -0.811 -4.504 13.256 1.00 88.12 87 THR A N 1
ATOM 658 C CA . THR A 1 87 ? -0.704 -4.432 14.720 1.00 88.12 87 THR A CA 1
ATOM 659 C C . THR A 1 87 ? 0.149 -5.558 15.288 1.00 88.12 87 THR A C 1
ATOM 661 O O . THR A 1 87 ? 0.963 -5.313 16.177 1.00 88.12 87 THR A O 1
ATOM 664 N N . LYS A 1 88 ? 0.026 -6.775 14.748 1.00 89.25 88 LYS A N 1
ATOM 665 C CA . LYS A 1 88 ? 0.864 -7.914 15.142 1.00 89.25 88 LYS A CA 1
ATOM 666 C C . LYS A 1 88 ? 2.339 -7.685 14.804 1.00 89.25 88 LYS A C 1
ATOM 668 O O . LYS A 1 88 ? 3.210 -8.079 15.570 1.00 89.25 88 LYS A O 1
ATOM 673 N N . MET A 1 89 ? 2.619 -7.070 13.657 1.00 86.62 89 MET A N 1
ATOM 674 C CA . MET A 1 89 ? 3.979 -6.915 13.131 1.00 86.62 89 MET A CA 1
ATOM 675 C C . MET A 1 89 ? 4.706 -5.703 13.711 1.00 86.62 89 MET A C 1
ATOM 677 O O . MET A 1 89 ? 5.915 -5.742 13.923 1.00 86.62 89 MET A O 1
ATOM 681 N N . ALA A 1 90 ? 3.987 -4.604 13.926 1.00 81.06 90 ALA A N 1
ATOM 682 C CA . ALA A 1 90 ? 4.569 -3.338 14.343 1.00 81.06 90 ALA A CA 1
ATOM 683 C C . ALA A 1 90 ? 3.607 -2.556 15.259 1.00 81.06 90 ALA A C 1
ATOM 685 O O . ALA A 1 90 ? 3.122 -1.488 14.874 1.00 81.06 90 ALA A O 1
ATOM 686 N N . PRO A 1 91 ? 3.375 -3.024 16.500 1.00 74.88 91 PRO A N 1
ATOM 687 C CA . PRO A 1 91 ? 2.404 -2.421 17.418 1.00 74.88 91 PRO A CA 1
ATOM 688 C C . PRO A 1 91 ? 2.682 -0.934 17.716 1.00 74.88 91 PRO A C 1
ATOM 690 O O . PRO A 1 91 ? 1.754 -0.147 17.904 1.00 74.88 91 PRO A O 1
ATOM 693 N N . GLY A 1 92 ? 3.954 -0.512 17.697 1.00 72.56 92 GLY A N 1
ATOM 694 C CA . GLY A 1 92 ? 4.342 0.898 17.837 1.00 72.56 92 GLY A CA 1
ATOM 695 C C . GLY A 1 92 ? 4.095 1.755 16.587 1.00 72.56 92 GLY A C 1
ATOM 696 O O . GLY A 1 92 ? 3.813 2.945 16.710 1.00 72.56 92 GLY A O 1
ATOM 697 N N . ARG A 1 93 ? 4.143 1.172 15.378 1.00 66.19 93 ARG A N 1
ATOM 698 C CA . ARG A 1 93 ? 3.897 1.909 14.124 1.00 66.19 93 ARG A CA 1
ATOM 699 C C . ARG A 1 93 ? 2.420 2.185 13.910 1.00 66.19 93 ARG A C 1
ATOM 701 O O . ARG A 1 93 ? 2.098 3.281 13.468 1.00 66.19 93 ARG A O 1
ATOM 708 N N . THR A 1 94 ? 1.530 1.268 14.296 1.00 62.19 94 THR A N 1
ATOM 709 C CA . THR A 1 94 ? 0.082 1.532 14.292 1.00 62.19 94 THR A CA 1
ATOM 710 C C . THR A 1 94 ? -0.226 2.819 15.070 1.00 62.19 94 THR A C 1
ATOM 712 O O . THR A 1 94 ? -0.982 3.657 14.590 1.00 62.19 94 THR A O 1
ATOM 715 N N . ARG A 1 95 ? 0.435 3.042 16.221 1.00 62.97 95 ARG A N 1
ATOM 716 C CA . ARG A 1 95 ? 0.310 4.286 17.009 1.00 62.97 95 ARG A CA 1
ATOM 717 C C . ARG A 1 95 ? 0.845 5.528 16.300 1.00 62.97 95 ARG A C 1
ATOM 719 O O . ARG A 1 95 ? 0.228 6.577 16.411 1.00 62.97 95 ARG A O 1
ATOM 726 N N . LEU A 1 96 ? 1.943 5.431 15.551 1.00 63.66 96 LEU A N 1
ATOM 727 C CA . LEU A 1 96 ? 2.461 6.562 14.769 1.00 63.66 96 LEU A CA 1
ATOM 728 C C . LEU A 1 96 ? 1.513 6.966 13.634 1.00 63.66 96 LEU A C 1
ATOM 730 O O . LEU A 1 96 ? 1.333 8.155 13.391 1.00 63.66 96 LEU A O 1
ATOM 734 N N . PHE A 1 97 ? 0.870 5.998 12.977 1.00 59.91 97 PHE A N 1
ATOM 735 C CA . PHE A 1 97 ? -0.165 6.285 11.983 1.00 59.91 97 PHE A CA 1
ATOM 736 C C . PHE A 1 97 ? -1.451 6.840 12.622 1.00 59.91 97 PHE A C 1
ATOM 738 O O . PHE A 1 97 ? -2.043 7.761 12.067 1.00 59.91 97 PHE A O 1
ATOM 745 N N . MET A 1 98 ? -1.846 6.341 13.804 1.00 58.03 98 MET A N 1
ATOM 746 C CA . MET A 1 98 ? -2.980 6.859 14.592 1.00 58.03 98 MET A CA 1
ATOM 747 C C . MET A 1 98 ? -2.769 8.302 15.067 1.00 58.03 98 MET A C 1
ATOM 749 O O . MET A 1 98 ? -3.702 9.098 15.046 1.00 58.03 98 MET A O 1
ATOM 753 N N . ASN A 1 99 ? -1.546 8.633 15.485 1.00 54.34 99 ASN A N 1
ATOM 754 C CA . ASN A 1 99 ? -1.219 9.908 16.121 1.00 54.34 99 ASN A CA 1
ATOM 755 C C . ASN A 1 99 ? -0.723 10.971 15.138 1.00 54.34 99 ASN A C 1
ATOM 757 O O . ASN A 1 99 ? -0.386 12.071 15.574 1.00 54.34 99 ASN A O 1
ATOM 761 N N . ARG A 1 100 ? -0.638 10.672 13.833 1.00 53.06 100 ARG A N 1
ATOM 762 C CA . ARG A 1 100 ? -0.278 11.684 12.840 1.00 53.06 100 ARG A CA 1
ATOM 763 C C . ARG A 1 100 ? -1.447 12.672 12.751 1.00 53.06 100 ARG A C 1
ATOM 765 O O . ARG A 1 100 ? -2.534 12.245 12.332 1.00 53.06 100 ARG A O 1
ATOM 772 N N . PRO A 1 101 ? -1.268 13.944 13.160 1.00 43.88 101 PRO A N 1
ATOM 773 C CA . PRO A 1 101 ? -2.340 14.924 13.101 1.00 43.88 101 PRO A CA 1
ATOM 774 C C . PRO A 1 101 ? -2.895 14.953 11.680 1.00 43.88 101 PRO A C 1
ATOM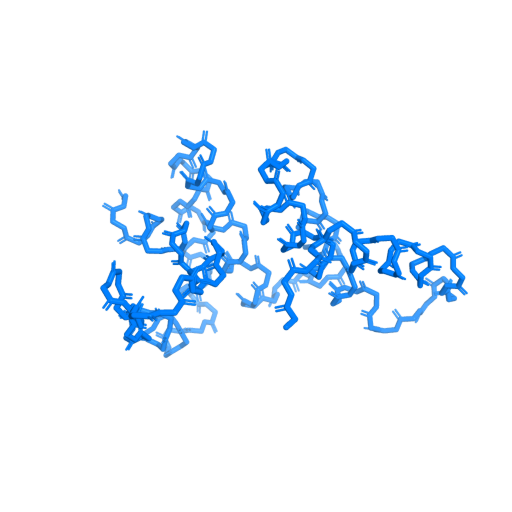 776 O O . PRO A 1 101 ? -2.136 14.868 10.710 1.00 43.88 101 PRO A O 1
ATOM 779 N N . SER A 1 102 ? -4.217 15.008 11.535 1.00 47.28 102 SER A N 1
ATOM 780 C CA . SER A 1 102 ? -4.779 15.556 10.308 1.00 47.28 102 SER A CA 1
ATOM 781 C C . SER A 1 102 ? -4.290 16.995 10.282 1.00 47.28 102 SER A C 1
ATOM 783 O O . SER A 1 102 ? -4.794 17.801 11.059 1.00 47.28 102 SER A O 1
ATOM 785 N N . GLU A 1 103 ? -3.256 17.306 9.499 1.00 44.69 103 GLU A N 1
ATOM 786 C CA . GLU A 1 103 ? -3.046 18.709 9.166 1.00 44.69 103 GLU A CA 1
ATOM 787 C C . GLU A 1 103 ? -4.374 19.215 8.614 1.00 44.69 103 GLU A C 1
ATOM 789 O O . GLU A 1 103 ? -5.014 18.559 7.788 1.00 44.69 103 GLU A O 1
ATOM 794 N N . ASP A 1 104 ? -4.828 20.286 9.247 1.00 39.34 104 ASP A N 1
ATOM 795 C CA . ASP A 1 104 ? -6.192 20.760 9.293 1.00 39.34 104 ASP A CA 1
ATOM 796 C C . ASP A 1 104 ? -6.941 20.620 7.966 1.00 39.34 104 ASP A C 1
ATOM 798 O O . ASP A 1 104 ? -6.544 21.157 6.930 1.00 39.34 104 ASP A O 1
ATOM 802 N N . THR A 1 105 ? -8.144 20.055 8.051 1.00 42.66 105 THR A N 1
ATOM 803 C CA . THR A 1 105 ? -9.221 20.245 7.063 1.00 42.66 105 THR A CA 1
ATOM 804 C C . THR A 1 105 ? -9.626 21.725 6.900 1.00 42.66 105 THR A C 1
ATOM 806 O O . THR A 1 105 ? -10.508 22.036 6.110 1.00 42.66 105 THR A O 1
ATOM 809 N N . ASN A 1 106 ? -8.938 22.641 7.597 1.00 37.50 106 ASN A N 1
ATOM 810 C CA . ASN A 1 106 ? -9.021 24.097 7.513 1.00 37.50 106 ASN A CA 1
ATOM 811 C C . ASN A 1 106 ? -7.665 24.775 7.203 1.00 37.50 106 ASN A C 1
ATOM 813 O O . ASN A 1 106 ? -7.412 25.907 7.616 1.00 37.50 106 ASN A O 1
ATOM 817 N N . SER A 1 107 ? -6.774 24.123 6.455 1.00 36.25 107 SER A N 1
ATOM 818 C CA . SER A 1 107 ? -5.596 24.793 5.897 1.00 36.25 107 SER A CA 1
ATOM 819 C C . SER A 1 107 ? -6.006 25.776 4.792 1.00 36.25 107 SER A C 1
ATOM 821 O O . SER A 1 107 ? -6.524 25.388 3.742 1.00 36.25 107 SER A O 1
ATOM 823 N N . VAL A 1 108 ? -5.694 27.059 5.006 1.00 43.69 108 VAL A N 1
ATOM 824 C CA . VAL A 1 108 ? -5.833 28.229 4.108 1.00 43.69 108 VAL A CA 1
ATOM 825 C C . VAL A 1 108 ? -4.996 28.087 2.808 1.00 43.69 108 VAL A C 1
ATOM 827 O O . VAL A 1 108 ? -4.630 29.054 2.148 1.00 43.69 108 VAL A O 1
ATOM 830 N N . SER A 1 109 ? -4.662 26.865 2.384 1.00 43.03 109 SER A N 1
ATOM 831 C CA . SER A 1 109 ? -3.926 26.574 1.147 1.00 43.03 109 SER A CA 1
ATOM 832 C C . SER A 1 109 ? -4.300 25.239 0.477 1.00 43.03 109 SER A C 1
ATOM 834 O O . SER A 1 109 ? -3.503 24.712 -0.297 1.00 43.03 109 SER A O 1
ATOM 836 N N . GLY A 1 110 ? -5.488 24.677 0.742 1.00 42.09 110 GLY A N 1
ATOM 837 C CA . GLY A 1 110 ? -6.128 23.644 -0.098 1.00 42.09 110 GLY A CA 1
ATOM 838 C C . GLY A 1 110 ? -5.393 22.302 -0.269 1.00 42.09 110 GLY A C 1
ATOM 839 O O . GLY A 1 110 ? -5.858 21.446 -1.022 1.00 42.09 110 GLY A O 1
ATOM 840 N N . ARG A 1 111 ? -4.259 22.083 0.405 1.00 45.84 111 ARG A N 1
ATOM 841 C CA . ARG A 1 111 ? -3.542 20.803 0.379 1.00 45.84 111 ARG A CA 1
ATOM 842 C C . ARG A 1 111 ? -4.177 19.851 1.380 1.00 45.84 111 ARG A C 1
ATOM 844 O O . ARG A 1 111 ? -3.907 19.939 2.571 1.00 45.84 111 ARG A O 1
ATOM 851 N N . HIS A 1 112 ? -4.998 18.941 0.872 1.00 54.47 112 HIS A N 1
ATOM 852 C CA . HIS A 1 112 ? -5.374 17.744 1.611 1.00 54.47 112 HIS A CA 1
ATOM 853 C C . HIS A 1 112 ? -4.124 16.867 1.775 1.00 54.47 112 HIS A C 1
ATOM 855 O O . HIS A 1 112 ? -3.321 16.745 0.845 1.00 54.47 112 HIS A O 1
ATOM 861 N N . GLY A 1 113 ? -3.926 16.305 2.970 1.00 60.69 113 GLY A N 1
ATOM 862 C CA . GLY A 1 113 ? -2.919 15.263 3.169 1.00 60.69 113 GLY A CA 1
ATOM 863 C C . GLY A 1 113 ? -3.243 14.027 2.314 1.00 60.69 113 GLY A C 1
ATOM 864 O O . GLY A 1 113 ? -4.383 13.890 1.876 1.00 60.69 113 GLY A O 1
ATOM 865 N N . PRO A 1 114 ? -2.278 13.121 2.078 1.00 74.31 114 PRO A N 1
ATOM 866 C CA . PRO A 1 114 ? -2.519 11.941 1.252 1.00 74.31 114 PRO A CA 1
ATOM 867 C C . PRO A 1 114 ? -3.726 11.123 1.736 1.00 74.31 114 PRO A C 1
ATOM 869 O O . PRO A 1 114 ? -3.810 10.778 2.924 1.00 74.31 114 PRO A O 1
ATOM 872 N N . ARG A 1 115 ? -4.622 10.756 0.813 1.00 82.38 115 ARG A N 1
ATOM 873 C CA . ARG A 1 115 ? -5.839 9.951 1.031 1.00 82.38 115 ARG A CA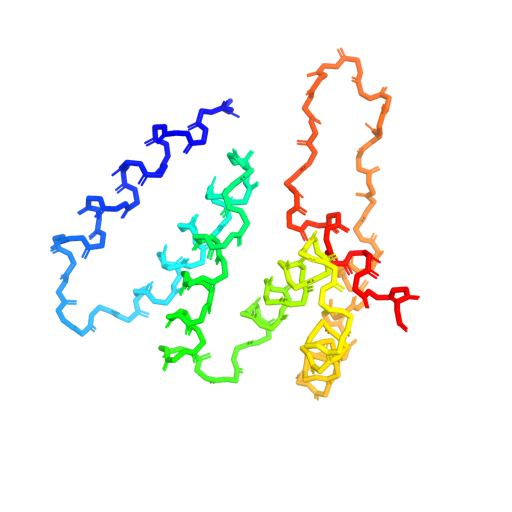 1
ATOM 874 C C . ARG A 1 115 ? -5.541 8.621 1.712 1.00 82.38 115 ARG A C 1
ATOM 876 O O . ARG A 1 115 ? -6.403 8.070 2.398 1.00 82.38 115 ARG A O 1
ATOM 883 N N . ILE A 1 116 ? -4.306 8.127 1.598 1.00 83.19 116 ILE A N 1
ATOM 884 C CA . ILE A 1 116 ? -3.868 6.924 2.303 1.00 83.19 116 ILE A CA 1
ATOM 885 C C . ILE A 1 116 ? -3.987 7.060 3.830 1.00 83.19 116 ILE A C 1
ATOM 887 O O . ILE A 1 116 ? -4.304 6.081 4.507 1.00 83.19 116 ILE A O 1
ATOM 891 N N . PHE A 1 117 ? -3.797 8.253 4.401 1.00 81.31 117 PHE A N 1
ATOM 892 C CA . PHE A 1 117 ? -3.954 8.446 5.845 1.00 81.31 117 PHE A CA 1
ATOM 893 C C . PHE A 1 117 ? -5.422 8.474 6.262 1.00 81.31 117 PHE A C 1
ATOM 895 O O . PHE A 1 117 ? -5.757 7.961 7.329 1.00 81.31 117 PHE A O 1
ATOM 902 N N . ASP A 1 118 ? -6.302 9.007 5.419 1.00 82.25 118 ASP A N 1
ATOM 903 C CA . ASP A 1 118 ? -7.735 9.056 5.704 1.00 82.25 118 ASP A CA 1
ATOM 904 C C . ASP A 1 118 ? -8.361 7.665 5.667 1.00 82.25 118 ASP A C 1
ATOM 906 O O . ASP A 1 118 ? -9.032 7.268 6.623 1.00 82.25 118 ASP A O 1
ATOM 910 N N . GLY A 1 119 ? -8.053 6.871 4.638 1.00 79.19 119 GLY A N 1
ATOM 911 C CA . GLY A 1 119 ? -8.487 5.476 4.579 1.00 79.19 119 GLY A CA 1
ATOM 912 C C . GLY A 1 119 ? -7.954 4.655 5.756 1.00 79.19 119 GLY A C 1
ATOM 913 O O . GLY A 1 119 ? -8.684 3.858 6.342 1.00 79.19 119 GLY A O 1
ATOM 914 N N . LEU A 1 120 ? -6.707 4.876 6.186 1.00 80.00 120 LEU A N 1
ATOM 915 C CA . LEU A 1 120 ? -6.143 4.145 7.323 1.00 80.00 120 LEU A CA 1
ATOM 916 C C . LEU A 1 120 ? -6.855 4.504 8.634 1.00 80.00 120 LEU A C 1
ATOM 918 O O . LEU A 1 120 ? -7.129 3.624 9.449 1.00 80.00 120 LEU A O 1
ATOM 922 N N . ARG A 1 121 ? -7.205 5.780 8.833 1.00 81.19 121 ARG A N 1
ATOM 923 C CA . ARG A 1 121 ? -8.026 6.211 9.977 1.00 81.19 121 ARG A CA 1
ATOM 924 C C . ARG A 1 121 ? -9.410 5.571 9.952 1.00 81.19 121 ARG A C 1
ATOM 926 O O . ARG A 1 121 ? -9.905 5.203 11.014 1.00 81.19 121 ARG A O 1
ATOM 933 N N . LEU A 1 122 ? -10.023 5.427 8.775 1.00 82.38 122 LEU A N 1
ATOM 934 C CA . LEU A 1 122 ? -11.285 4.698 8.626 1.00 82.38 122 LEU A CA 1
ATOM 935 C C . LEU A 1 122 ? -11.117 3.229 9.030 1.00 82.38 122 LEU A C 1
ATOM 937 O O . LEU A 1 122 ? -11.893 2.744 9.849 1.00 82.38 122 LEU A O 1
ATOM 941 N N . 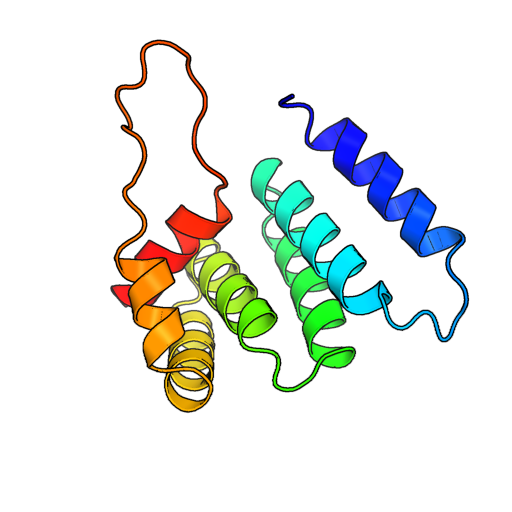ALA A 1 123 ? -10.073 2.558 8.541 1.00 82.44 123 ALA A N 1
ATOM 942 C CA . ALA A 1 123 ? -9.778 1.158 8.858 1.00 82.44 123 ALA A CA 1
ATOM 943 C C . ALA A 1 123 ? -9.571 0.903 10.360 1.00 82.44 123 ALA A C 1
ATOM 945 O O . ALA A 1 123 ? -9.878 -0.167 10.867 1.00 82.44 123 ALA A O 1
ATOM 946 N N . LEU A 1 124 ? -9.041 1.883 11.091 1.00 79.31 124 LEU A N 1
ATOM 947 C CA . LEU A 1 124 ? -8.798 1.771 12.532 1.00 79.31 124 LEU A CA 1
ATOM 948 C C . LEU A 1 124 ? -10.057 1.986 13.389 1.00 79.31 124 LEU A C 1
ATOM 950 O O . LEU A 1 124 ? -10.008 1.767 14.598 1.00 79.31 124 LEU A O 1
ATOM 954 N N . ARG A 1 125 ? -11.166 2.435 12.790 1.00 77.12 125 ARG A N 1
ATOM 955 C CA . ARG A 1 125 ? -12.464 2.631 13.462 1.00 77.12 125 ARG A CA 1
ATOM 956 C C . ARG A 1 125 ? -13.460 1.498 13.207 1.00 77.12 125 ARG A C 1
ATOM 958 O O . ARG A 1 125 ? -14.521 1.504 13.827 1.00 77.12 125 ARG A O 1
ATOM 965 N N . THR A 1 126 ? -13.168 0.605 12.262 1.00 63.09 126 THR A N 1
ATOM 966 C CA . THR A 1 126 ? -14.010 -0.553 11.917 1.00 63.09 126 THR A CA 1
ATOM 967 C C . THR A 1 126 ? -13.740 -1.729 12.831 1.00 63.09 126 THR A C 1
ATOM 969 O O . THR A 1 126 ? -14.728 -2.408 13.178 1.00 63.09 126 THR A O 1
#

Sequence (126 aa):
MGQPQNGLEQILQTIRVATANDPTMGYWYLFAAEAELELGHERAALDWALRANAFMPGSPLVQAWLASIYATLGDRTNAAKSVAALTKMAPGRTRLFMNRPSEDTNSVSGRHGPRIFDGLRLALRT

pLDDT: mean 82.88, std 16.92, range [36.25, 98.38]

Foldseek 3Di:
DQCLVVQLVVLVVCLVPDDPVPLCNLVSLQSNLLSCVSVVVLVSSLVSLVVSCVSPPLDLVSLLQQLLSCQVVVVLVSNLVSLVSSCVRCVPVLVVLVPPDQPDPPPPPPDGDRSSSVSSNSSVVD